Protein AF-A0A3D0XTW4-F1 (afdb_monomer)

Radius of gyration: 14.4 Å; Cα contacts (8 Å, |Δi|>4): 29; chains: 1; bounding box: 30×21×40 Å

pLDDT: mean 93.01, std 8.04, range [53.28, 97.75]

Foldseek 3Di:
DDDDDQDLQDPVSLVVSLVVLVVCPVVVVDDPVVSVVSVVVSVVSVVVVVVVVVVVVVVVD

Sequence (61 aa):
MAKLRLKMTTAKEIRRAMNRVSNMALNGEIEAKQANAIIYAANTCLNSIRTDEQEKRIDEL

Nearest PDB structures (foldseek):
  1wqf-assembly1_A  TM=9.059E-01  e=2.742E+00  Mycobacterium tuberculosis
  4kb2-assembly1_A  TM=9.149E-01  e=2.935E+00  Mycobacterium tuberculosis
  8rmq-assembly1_B  TM=9.931E-01  e=4.732E+00  Influenza A virus (A/Zhejiang/DTID-ZJU01/2013(H7N9))
  8r3l-assembly1_B  TM=8.057E-01  e=5.424E+00  Influenza A virus (A/Zhejiang/DTID-ZJU01/2013(H7N9))
  1yxr-assembly1_A  TM=4.568E-01  e=4.732E+00  Homo sapiens

Solvent-accessible surface area (backbone atoms only — not comparable to full-atom values): 3616 Å² total; per-residue (Å²): 132,86,80,89,79,77,59,62,88,42,73,70,41,34,54,54,38,49,55,50,46,54,50,34,44,76,71,64,75,40,54,69,71,57,45,50,54,53,52,51,53,49,51,52,45,51,50,50,55,50,51,56,57,50,50,53,56,58,77,73,106

Mean predicted aligned error: 3.83 Å

Structure (mmCIF, N/CA/C/O backbone):
data_AF-A0A3D0XTW4-F1
#
_entry.id   AF-A0A3D0XTW4-F1
#
loop_
_atom_site.group_PDB
_atom_site.id
_atom_site.type_symbol
_atom_site.label_atom_id
_atom_site.label_alt_id
_atom_site.label_comp_id
_atom_site.label_asym_id
_atom_site.label_entity_id
_atom_site.label_seq_id
_atom_site.pdbx_PDB_ins_code
_atom_site.Cartn_x
_atom_site.Cartn_y
_atom_site.Cartn_z
_atom_site.occupancy
_atom_site.B_iso_or_equiv
_atom_site.auth_seq_id
_atom_site.auth_comp_id
_atom_site.auth_asym_id
_atom_site.auth_atom_id
_atom_site.pdbx_PDB_model_num
ATOM 1 N N . MET A 1 1 ? -13.070 -16.289 13.320 1.00 53.28 1 MET A N 1
ATOM 2 C CA . MET A 1 1 ? -13.053 -14.995 12.600 1.00 53.28 1 MET A CA 1
ATOM 3 C C . MET A 1 1 ? -12.378 -15.177 11.249 1.00 53.28 1 MET A C 1
ATOM 5 O O . MET A 1 1 ? -11.383 -15.892 11.182 1.00 53.28 1 MET A O 1
ATOM 9 N N . ALA A 1 2 ? -12.911 -14.584 10.180 1.00 66.12 2 ALA A N 1
ATOM 10 C CA . ALA A 1 2 ? -12.262 -14.625 8.870 1.00 66.12 2 ALA A CA 1
ATOM 11 C C . ALA A 1 2 ? -10.958 -13.808 8.916 1.00 66.12 2 ALA A C 1
ATOM 13 O O . ALA A 1 2 ? -10.967 -12.658 9.348 1.00 66.12 2 ALA A O 1
ATOM 14 N N . LYS A 1 3 ? -9.828 -14.396 8.503 1.00 77.44 3 LYS A N 1
ATOM 15 C CA . LYS A 1 3 ? -8.552 -13.668 8.425 1.00 77.44 3 LYS A CA 1
ATOM 16 C C . LYS A 1 3 ? -8.640 -12.622 7.314 1.00 77.44 3 LYS A C 1
ATOM 18 O O . LYS A 1 3 ? -8.951 -12.967 6.172 1.00 77.44 3 LYS A O 1
ATOM 23 N N . LEU A 1 4 ? -8.331 -11.367 7.632 1.00 74.31 4 LEU A N 1
ATOM 24 C CA . LEU A 1 4 ? -8.258 -10.307 6.633 1.00 74.31 4 LEU A CA 1
ATOM 25 C C . LEU A 1 4 ? -7.119 -10.621 5.648 1.00 74.31 4 LEU A C 1
ATOM 27 O O . LEU A 1 4 ? -5.982 -10.854 6.053 1.00 74.31 4 LEU A O 1
ATOM 31 N N . ARG A 1 5 ? -7.428 -10.660 4.350 1.00 85.56 5 ARG A N 1
ATOM 32 C CA . ARG A 1 5 ? -6.449 -10.879 3.276 1.00 85.56 5 ARG A CA 1
ATOM 33 C C . ARG A 1 5 ? -6.513 -9.725 2.280 1.00 85.56 5 ARG A C 1
ATOM 35 O O . ARG A 1 5 ? -7.582 -9.419 1.744 1.00 85.56 5 ARG A O 1
ATOM 42 N N . LEU A 1 6 ? -5.363 -9.106 2.022 1.00 89.69 6 LEU A N 1
ATOM 43 C CA . LEU A 1 6 ? -5.172 -8.111 0.968 1.00 89.69 6 LEU A CA 1
ATOM 44 C C . LEU A 1 6 ? -4.380 -8.756 -0.170 1.00 89.69 6 LEU A C 1
ATOM 46 O O . LEU A 1 6 ? -3.369 -9.410 0.073 1.00 89.69 6 LEU A O 1
ATOM 50 N N . LYS A 1 7 ? -4.852 -8.595 -1.409 1.00 92.50 7 LYS A N 1
ATOM 51 C CA . LYS A 1 7 ? -4.101 -9.005 -2.600 1.00 92.50 7 LYS A CA 1
ATOM 52 C C . LYS A 1 7 ? -3.191 -7.862 -3.031 1.00 92.50 7 LYS A C 1
ATOM 54 O O . LYS A 1 7 ? -3.668 -6.741 -3.192 1.00 92.50 7 LYS A O 1
ATOM 59 N N . MET A 1 8 ? -1.909 -8.160 -3.219 1.00 94.06 8 MET A N 1
ATOM 60 C CA . MET A 1 8 ? -0.876 -7.193 -3.610 1.00 94.06 8 MET A CA 1
ATOM 61 C C . MET A 1 8 ? -0.040 -7.687 -4.804 1.00 94.06 8 MET A C 1
ATOM 63 O O . MET A 1 8 ? 1.111 -7.307 -4.954 1.00 94.06 8 MET A O 1
ATOM 67 N N . THR A 1 9 ? -0.609 -8.556 -5.645 1.00 92.25 9 THR A N 1
ATOM 68 C CA . THR A 1 9 ? 0.113 -9.222 -6.744 1.00 92.25 9 THR A CA 1
ATOM 69 C C . THR A 1 9 ? 0.311 -8.315 -7.958 1.00 92.25 9 THR A C 1
ATOM 71 O O . THR A 1 9 ? 1.299 -8.439 -8.667 1.00 92.25 9 THR A O 1
ATOM 74 N N . THR A 1 10 ? -0.615 -7.387 -8.205 1.00 95.75 10 THR A N 1
ATOM 75 C CA . THR A 1 10 ? -0.527 -6.425 -9.314 1.00 95.75 10 THR A CA 1
ATOM 76 C C . THR A 1 10 ? -0.712 -4.998 -8.819 1.00 95.75 10 THR A C 1
ATOM 78 O O . THR A 1 10 ? -1.413 -4.760 -7.832 1.00 95.75 10 THR A O 1
ATOM 81 N N . ALA A 1 11 ? -0.196 -4.012 -9.557 1.00 95.31 11 ALA A N 1
ATOM 82 C CA . ALA A 1 11 ? -0.392 -2.599 -9.222 1.00 95.31 11 ALA A CA 1
ATOM 83 C C . ALA A 1 11 ? -1.885 -2.220 -9.089 1.00 95.31 11 ALA A C 1
ATOM 85 O O . ALA A 1 11 ? -2.263 -1.412 -8.239 1.00 95.31 11 ALA A O 1
ATOM 86 N N . LYS A 1 12 ? -2.763 -2.835 -9.896 1.00 96.50 12 LYS A N 1
ATOM 87 C CA . LYS A 1 12 ? -4.221 -2.634 -9.823 1.00 96.50 12 LYS A CA 1
ATOM 88 C C . LYS A 1 12 ? -4.812 -3.171 -8.520 1.00 96.50 12 LYS A C 1
ATOM 90 O O . LYS A 1 12 ? -5.661 -2.512 -7.919 1.00 96.50 12 LYS A O 1
ATOM 95 N N . GLU A 1 13 ? -4.392 -4.356 -8.093 1.00 96.69 13 GLU A N 1
ATOM 96 C CA . GLU A 1 13 ? -4.839 -4.942 -6.828 1.00 96.69 13 GLU A CA 1
ATOM 97 C C . GLU A 1 13 ? -4.288 -4.178 -5.626 1.00 96.69 13 GLU A C 1
ATOM 99 O O . GLU A 1 13 ? -5.051 -3.914 -4.699 1.00 96.69 13 GLU A O 1
ATOM 104 N N . ILE A 1 14 ? -3.034 -3.720 -5.686 1.00 96.81 14 ILE A N 1
ATOM 105 C CA . ILE A 1 14 ? -2.431 -2.883 -4.642 1.00 96.81 14 ILE A CA 1
ATOM 106 C C . ILE A 1 14 ? -3.232 -1.590 -4.460 1.00 96.81 14 ILE A C 1
ATOM 108 O O . ILE A 1 14 ? -3.609 -1.267 -3.337 1.00 96.81 14 ILE A O 1
ATOM 112 N N . ARG A 1 15 ? -3.600 -0.890 -5.544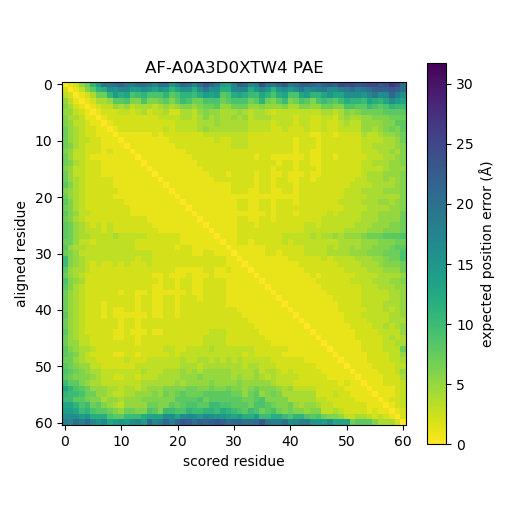 1.00 96.25 15 ARG A N 1
ATOM 113 C CA . ARG A 1 15 ? -4.456 0.312 -5.450 1.00 96.25 15 ARG A CA 1
ATOM 114 C C . ARG A 1 15 ? -5.797 0.025 -4.768 1.00 96.25 15 ARG A C 1
ATOM 116 O O . ARG A 1 15 ? -6.231 0.783 -3.904 1.00 96.25 15 ARG A O 1
ATOM 123 N N . ARG A 1 16 ? -6.445 -1.094 -5.112 1.00 96.75 16 ARG A N 1
ATOM 124 C CA . ARG A 1 16 ? -7.698 -1.521 -4.461 1.00 96.75 16 ARG A CA 1
ATOM 125 C C . ARG A 1 16 ? -7.491 -1.847 -2.980 1.00 96.75 16 ARG A C 1
ATOM 127 O O . ARG A 1 16 ? -8.353 -1.520 -2.168 1.00 96.75 16 ARG A O 1
ATOM 134 N N . ALA A 1 17 ? -6.376 -2.485 -2.630 1.00 96.44 17 ALA A N 1
ATOM 135 C CA . ALA A 1 17 ? -6.020 -2.774 -1.247 1.00 96.44 17 ALA A CA 1
ATOM 136 C C . ALA A 1 17 ? -5.786 -1.486 -0.447 1.00 96.44 17 ALA A C 1
ATOM 138 O O . ALA A 1 17 ? -6.313 -1.378 0.656 1.00 96.44 17 ALA A O 1
ATOM 139 N N . MET A 1 18 ? -5.090 -0.494 -1.011 1.00 97.00 18 MET A N 1
ATOM 140 C CA . MET A 1 18 ? -4.853 0.790 -0.340 1.00 97.00 18 MET A CA 1
ATOM 141 C C . MET A 1 18 ? -6.150 1.551 -0.078 1.00 97.00 18 MET A C 1
ATOM 143 O O . MET A 1 18 ? -6.345 2.004 1.041 1.00 97.00 18 MET A O 1
ATOM 147 N N . ASN A 1 19 ? -7.093 1.576 -1.027 1.00 97.44 19 ASN A N 1
ATOM 148 C CA . ASN A 1 19 ? -8.414 2.169 -0.776 1.00 97.44 19 ASN A CA 1
ATOM 149 C C . ASN A 1 19 ? -9.134 1.511 0.413 1.00 97.44 19 ASN A C 1
ATOM 151 O O . ASN A 1 19 ? -9.750 2.197 1.225 1.00 97.44 19 ASN A O 1
ATOM 155 N N . ARG A 1 20 ? -9.039 0.180 0.547 1.00 96.00 20 ARG A N 1
ATOM 156 C CA . ARG A 1 20 ? -9.611 -0.530 1.702 1.00 96.00 20 ARG A CA 1
ATOM 157 C C . ARG A 1 20 ? -8.903 -0.146 2.998 1.00 96.00 20 ARG A C 1
ATOM 159 O O . ARG A 1 20 ? -9.585 0.147 3.967 1.00 96.00 20 ARG A O 1
ATOM 166 N N . VAL A 1 21 ? -7.570 -0.114 3.006 1.00 96.31 21 VAL A N 1
ATOM 167 C CA . VAL A 1 21 ? -6.768 0.270 4.183 1.00 96.31 21 VAL A CA 1
ATOM 168 C C . VAL A 1 21 ? -7.084 1.699 4.622 1.00 96.31 21 VAL A C 1
ATOM 170 O O . VAL A 1 21 ? -7.281 1.929 5.811 1.00 96.31 21 VAL A O 1
ATOM 173 N N . SER A 1 22 ? -7.199 2.641 3.682 1.00 97.12 22 SER A N 1
ATOM 174 C CA . SER A 1 22 ? -7.596 4.021 3.974 1.00 97.12 22 SER A CA 1
ATOM 175 C C . SER A 1 22 ? -8.979 4.087 4.615 1.00 97.12 22 SER A C 1
ATOM 177 O O . SER A 1 22 ? -9.130 4.737 5.642 1.00 97.12 22 SER A O 1
ATOM 179 N N . ASN A 1 23 ? -9.966 3.368 4.073 1.00 97.44 23 ASN A N 1
ATOM 180 C CA . ASN A 1 23 ? -11.306 3.330 4.663 1.00 97.44 23 ASN A CA 1
ATOM 181 C C . ASN A 1 23 ? -11.300 2.708 6.064 1.00 97.44 23 ASN A C 1
ATOM 183 O O . ASN 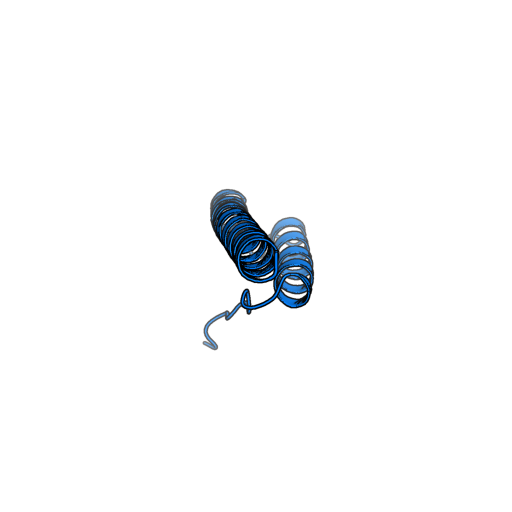A 1 23 ? -11.903 3.262 6.973 1.00 97.44 23 ASN A O 1
ATOM 187 N N . MET A 1 24 ? -10.571 1.606 6.263 1.00 95.81 24 MET A N 1
ATOM 188 C CA . MET A 1 24 ? -10.438 0.974 7.579 1.00 95.81 24 MET A CA 1
ATOM 189 C C . MET A 1 24 ? -9.804 1.924 8.603 1.00 95.81 24 MET A C 1
ATOM 191 O O . MET A 1 24 ? -10.254 1.982 9.742 1.00 95.81 24 MET A O 1
ATOM 195 N N . ALA A 1 25 ? -8.781 2.686 8.204 1.00 96.31 25 ALA A N 1
ATOM 196 C CA . ALA A 1 25 ? -8.145 3.668 9.077 1.00 96.31 25 ALA A CA 1
ATOM 197 C C . ALA A 1 25 ? -9.091 4.835 9.412 1.00 96.31 25 ALA A C 1
ATOM 199 O O . ALA A 1 25 ? -9.193 5.222 10.572 1.00 96.31 25 ALA A O 1
ATOM 200 N N . LEU A 1 26 ? -9.817 5.363 8.418 1.00 97.56 26 LEU A N 1
ATOM 201 C CA . LEU A 1 26 ? -10.796 6.442 8.610 1.00 97.56 26 LEU A CA 1
ATOM 202 C C . LEU A 1 26 ? -11.973 6.016 9.500 1.00 97.56 26 LEU A C 1
ATOM 204 O O . LEU A 1 26 ? -12.468 6.823 10.280 1.00 97.56 26 LEU A O 1
ATOM 208 N N . ASN A 1 27 ? -12.386 4.751 9.411 1.00 97.69 27 ASN A N 1
ATOM 209 C CA . ASN A 1 27 ? -13.462 4.181 10.223 1.00 97.69 27 ASN A CA 1
ATOM 210 C C . ASN A 1 27 ? -12.997 3.693 11.610 1.00 97.69 27 ASN A C 1
ATOM 212 O O . ASN A 1 27 ? -13.815 3.198 12.381 1.00 97.69 27 ASN A O 1
ATOM 216 N N . GLY A 1 28 ? -11.700 3.782 11.929 1.00 96.12 28 GLY A N 1
ATOM 217 C CA . GLY A 1 28 ? -11.144 3.291 1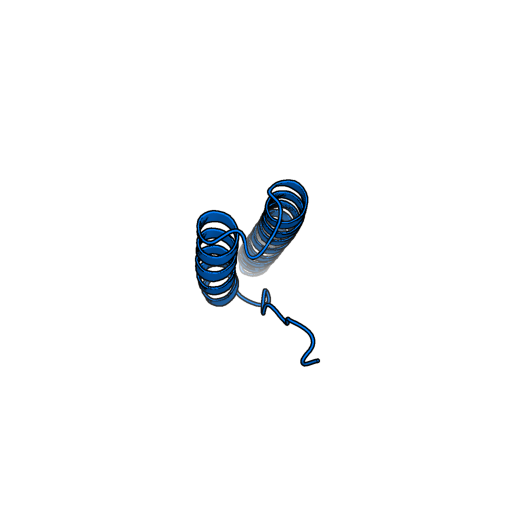3.196 1.00 96.12 28 GLY A CA 1
ATOM 218 C C . GLY A 1 28 ? -11.096 1.762 13.326 1.00 96.12 28 GLY A C 1
ATOM 219 O O . GLY A 1 28 ? -10.932 1.245 14.427 1.00 96.12 28 GLY A O 1
ATOM 220 N N . GLU A 1 29 ? -11.225 1.025 12.220 1.00 95.56 29 GLU A N 1
ATOM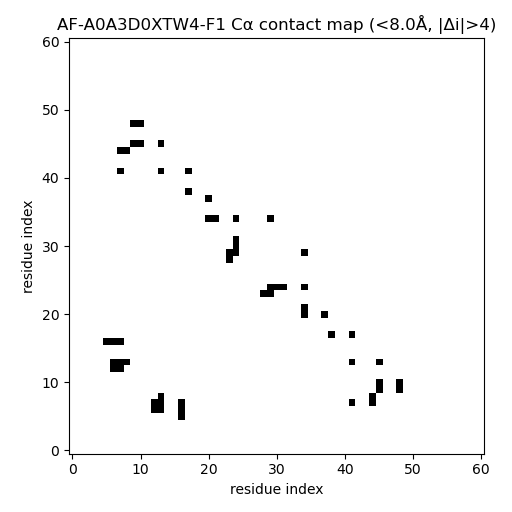 221 C CA . GLU A 1 29 ? -11.145 -0.444 12.188 1.00 95.56 29 GLU A CA 1
ATOM 222 C C . GLU A 1 29 ? -9.704 -0.956 12.354 1.00 95.56 29 GLU A C 1
ATOM 224 O O . GLU A 1 29 ? -9.491 -2.108 12.735 1.00 95.56 29 GLU A O 1
ATOM 229 N N . ILE A 1 30 ? -8.712 -0.113 12.045 1.00 95.25 30 ILE A N 1
ATOM 230 C CA . ILE A 1 30 ? -7.284 -0.374 12.258 1.00 95.25 30 ILE A CA 1
ATOM 231 C C . ILE A 1 30 ? -6.594 0.860 12.831 1.00 95.25 30 ILE A C 1
ATOM 233 O O . ILE A 1 30 ? -6.963 1.997 12.537 1.00 95.25 30 ILE A O 1
ATOM 237 N N . GLU A 1 31 ? -5.532 0.634 13.596 1.00 96.56 31 GLU A N 1
ATOM 238 C CA . GLU A 1 31 ? -4.701 1.719 14.110 1.00 96.56 31 GLU A CA 1
ATOM 239 C C . GLU A 1 31 ? -3.786 2.296 13.021 1.00 96.56 31 GLU A C 1
ATOM 241 O O . GLU A 1 31 ? -3.339 1.592 12.108 1.00 96.56 31 GLU A O 1
ATOM 246 N N . ALA A 1 32 ? -3.393 3.563 13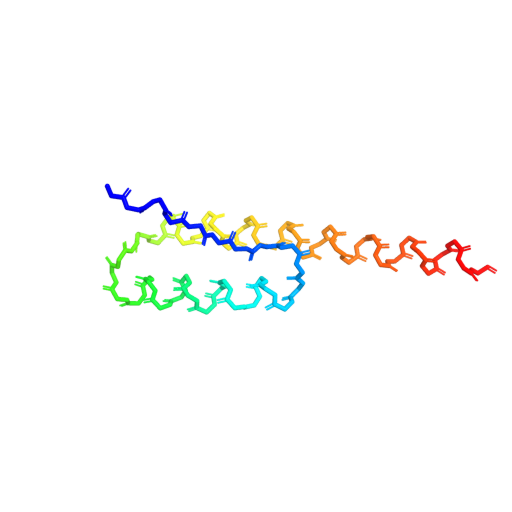.177 1.00 94.88 32 ALA A N 1
ATOM 247 C CA . ALA A 1 32 ? -2.467 4.233 12.262 1.00 94.88 32 ALA A CA 1
ATOM 248 C C . ALA A 1 32 ? -1.157 3.448 12.058 1.00 94.88 32 ALA A C 1
ATOM 250 O O . ALA A 1 32 ? -0.650 3.358 10.942 1.00 94.88 32 ALA A O 1
ATOM 251 N N . LYS A 1 33 ? -0.628 2.807 13.112 1.00 96.69 33 LYS A N 1
ATOM 252 C CA . LYS A 1 33 ? 0.582 1.974 13.020 1.00 96.69 33 LYS A CA 1
ATOM 253 C C . LYS A 1 33 ? 0.385 0.766 12.098 1.00 96.69 33 LYS A C 1
ATOM 255 O O . LYS A 1 33 ? 1.282 0.438 11.324 1.00 96.69 33 LYS A O 1
ATOM 260 N N . GLN A 1 34 ? -0.783 0.125 12.158 1.00 95.62 34 GLN A N 1
ATOM 261 C CA . GLN A 1 34 ? -1.125 -1.004 11.291 1.00 95.62 34 GLN A CA 1
ATOM 262 C C . GLN A 1 34 ? -1.305 -0.540 9.843 1.00 95.62 34 GLN A C 1
ATOM 264 O O . GLN A 1 34 ? -0.740 -1.149 8.936 1.00 95.62 34 GLN A O 1
ATOM 269 N N . ALA A 1 35 ? -2.020 0.569 9.628 1.00 96.56 35 ALA A N 1
ATOM 270 C CA . ALA A 1 35 ? -2.191 1.159 8.302 1.00 96.56 35 ALA A CA 1
ATOM 271 C C . ALA A 1 35 ? -0.837 1.510 7.662 1.00 96.56 35 ALA A C 1
ATOM 273 O O . ALA A 1 35 ? -0.568 1.112 6.529 1.00 96.56 35 ALA A O 1
ATOM 274 N N . ASN A 1 36 ? 0.054 2.164 8.413 1.00 97.00 36 ASN A N 1
ATOM 275 C CA . ASN A 1 36 ? 1.388 2.541 7.944 1.00 97.00 36 ASN A CA 1
ATOM 276 C C . ASN A 1 36 ? 2.245 1.324 7.571 1.00 97.00 36 ASN A C 1
ATOM 278 O O . ASN A 1 36 ? 2.907 1.342 6.535 1.00 97.00 36 ASN A O 1
ATOM 282 N N . ALA A 1 37 ? 2.204 0.249 8.365 1.00 97.44 37 ALA A N 1
ATOM 283 C CA . ALA A 1 37 ? 2.911 -0.991 8.042 1.00 97.44 37 ALA A CA 1
ATOM 284 C C . ALA A 1 37 ? 2.406 -1.617 6.728 1.00 97.44 37 ALA A C 1
ATOM 286 O O . ALA A 1 37 ? 3.201 -2.078 5.907 1.00 97.44 37 ALA A O 1
ATOM 287 N N . ILE A 1 38 ? 1.089 -1.594 6.499 1.00 96.62 38 ILE A N 1
ATOM 288 C CA . ILE A 1 38 ? 0.483 -2.122 5.270 1.00 96.62 38 ILE A CA 1
ATOM 289 C C . ILE A 1 38 ? 0.841 -1.250 4.056 1.00 96.62 38 ILE A C 1
ATOM 291 O O . ILE A 1 38 ? 1.164 -1.787 2.996 1.00 96.62 38 ILE A O 1
ATOM 295 N N . ILE A 1 39 ? 0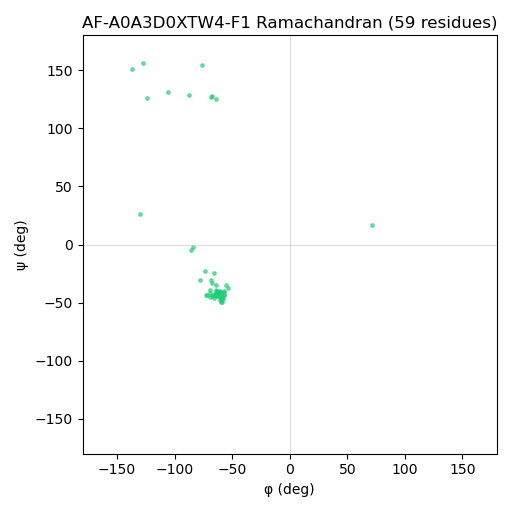.821 0.077 4.204 1.00 96.38 39 ILE A N 1
ATOM 296 C CA . ILE A 1 39 ? 1.227 1.020 3.150 1.00 96.38 39 ILE A CA 1
ATOM 297 C C . ILE A 1 39 ? 2.705 0.826 2.796 1.00 96.38 39 ILE A C 1
ATOM 299 O O . ILE A 1 39 ? 3.058 0.806 1.618 1.00 96.38 39 ILE A O 1
ATOM 303 N N . TYR A 1 40 ? 3.567 0.622 3.794 1.00 97.75 40 TYR A N 1
ATOM 304 C CA . TYR A 1 40 ? 4.981 0.333 3.565 1.00 97.75 40 TYR A CA 1
ATOM 305 C C . TYR A 1 40 ? 5.171 -0.944 2.735 1.00 97.75 40 TYR A C 1
ATOM 307 O O . TYR A 1 40 ? 5.844 -0.908 1.707 1.00 97.75 40 TYR A O 1
ATOM 315 N N . ALA A 1 41 ? 4.506 -2.042 3.111 1.00 96.75 41 ALA A N 1
ATOM 316 C CA . ALA A 1 41 ? 4.552 -3.288 2.347 1.00 96.75 41 ALA A CA 1
ATOM 317 C C . ALA A 1 41 ? 4.052 -3.106 0.900 1.00 96.75 41 ALA A C 1
ATOM 319 O O . ALA A 1 41 ? 4.672 -3.602 -0.039 1.00 96.75 41 ALA A O 1
ATOM 320 N N . ALA A 1 42 ? 2.971 -2.344 0.704 1.00 96.81 42 ALA A N 1
ATOM 321 C CA . ALA A 1 42 ? 2.444 -2.037 -0.623 1.00 96.81 42 ALA A CA 1
ATOM 322 C C . ALA A 1 42 ? 3.435 -1.246 -1.489 1.00 96.81 42 ALA A C 1
ATOM 324 O O . ALA A 1 42 ? 3.586 -1.553 -2.673 1.00 96.81 42 ALA A O 1
ATOM 325 N N . ASN A 1 43 ? 4.138 -0.269 -0.909 1.00 96.75 43 ASN A N 1
ATOM 326 C CA . ASN A 1 43 ? 5.179 0.484 -1.608 1.00 96.75 43 ASN A CA 1
ATOM 327 C C . ASN A 1 43 ? 6.348 -0.422 -2.021 1.00 96.75 43 ASN A C 1
ATOM 329 O O . ASN A 1 43 ? 6.831 -0.314 -3.148 1.00 96.75 43 ASN A O 1
ATOM 333 N N . THR A 1 44 ? 6.760 -1.356 -1.159 1.00 97.19 44 THR A N 1
ATOM 334 C CA . THR A 1 44 ? 7.777 -2.362 -1.501 1.00 97.19 44 THR A CA 1
ATOM 335 C C . THR A 1 44 ? 7.327 -3.243 -2.667 1.00 97.19 44 THR A C 1
ATOM 337 O O . THR A 1 44 ? 8.091 -3.430 -3.612 1.00 97.19 44 THR A O 1
ATOM 340 N N . CYS A 1 45 ? 6.077 -3.721 -2.665 1.00 96.75 45 C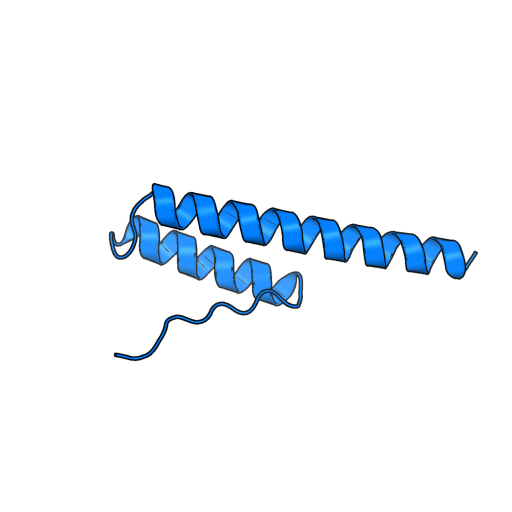YS A N 1
ATOM 341 C CA . CYS A 1 45 ? 5.535 -4.502 -3.781 1.00 96.75 45 CYS A CA 1
ATOM 342 C C . CYS A 1 45 ? 5.496 -3.702 -5.092 1.00 96.75 45 CYS A C 1
ATOM 344 O O . CYS A 1 45 ? 5.889 -4.223 -6.131 1.00 96.75 45 CYS A O 1
ATOM 346 N N . LEU A 1 46 ? 5.056 -2.439 -5.062 1.00 96.19 46 LEU A N 1
ATOM 347 C CA . LEU A 1 46 ? 5.033 -1.580 -6.255 1.00 96.19 46 LEU A CA 1
ATOM 348 C C . LEU A 1 46 ? 6.433 -1.336 -6.821 1.00 96.19 46 LEU A C 1
ATOM 350 O O . LEU A 1 46 ? 6.605 -1.355 -8.038 1.00 96.19 46 LEU A O 1
ATOM 354 N N . ASN A 1 47 ? 7.421 -1.126 -5.951 1.00 96.62 47 ASN A N 1
ATOM 355 C CA . ASN A 1 47 ? 8.808 -0.975 -6.376 1.00 96.62 47 ASN A CA 1
ATOM 356 C C . ASN A 1 47 ? 9.339 -2.255 -7.025 1.00 96.62 47 ASN A C 1
ATOM 358 O O . ASN A 1 47 ? 9.930 -2.157 -8.092 1.00 96.62 47 ASN A O 1
ATOM 362 N N . SER A 1 48 ? 9.065 -3.425 -6.439 1.00 96.06 48 SER A N 1
ATOM 363 C CA . SER A 1 48 ? 9.446 -4.718 -7.025 1.00 96.06 48 SER A CA 1
ATOM 364 C C . SER A 1 48 ? 8.831 -4.906 -8.412 1.00 96.06 48 SER A C 1
ATOM 366 O O . SER A 1 48 ? 9.555 -5.166 -9.360 1.00 96.06 48 SER A O 1
ATOM 368 N N . ILE A 1 49 ? 7.519 -4.675 -8.559 1.00 95.12 49 ILE A N 1
ATOM 369 C CA . ILE A 1 49 ? 6.827 -4.777 -9.856 1.00 95.12 49 ILE A CA 1
ATOM 370 C C . ILE A 1 49 ? 7.476 -3.853 -10.894 1.00 95.12 49 ILE A C 1
ATOM 372 O O . ILE A 1 49 ? 7.682 -4.250 -12.036 1.00 95.12 49 ILE A O 1
ATOM 376 N N . ARG A 1 50 ? 7.803 -2.615 -10.503 1.00 94.00 50 ARG A N 1
ATOM 377 C CA . ARG A 1 50 ? 8.446 -1.654 -11.403 1.00 94.00 50 ARG A CA 1
ATOM 378 C C . ARG A 1 50 ? 9.845 -2.112 -11.818 1.00 94.00 50 ARG A C 1
ATOM 380 O O . ARG A 1 50 ? 10.187 -1.942 -12.982 1.00 94.00 50 ARG A O 1
ATOM 387 N N . THR A 1 51 ? 10.637 -2.647 -10.890 1.00 95.19 51 THR A N 1
ATOM 388 C CA . THR A 1 51 ? 11.962 -3.202 -11.193 1.00 95.19 51 THR A CA 1
ATOM 389 C C . THR A 1 51 ? 11.843 -4.361 -12.180 1.00 95.19 51 THR A C 1
ATOM 391 O O . THR A 1 51 ? 12.490 -4.314 -13.220 1.00 95.19 51 THR A O 1
ATOM 394 N N . ASP A 1 52 ? 10.932 -5.308 -11.944 1.00 93.00 52 ASP A N 1
ATOM 395 C CA . ASP A 1 52 ? 10.703 -6.444 -12.848 1.00 93.00 52 ASP A CA 1
ATOM 396 C C . ASP A 1 52 ? 10.270 -5.983 -14.257 1.00 93.00 52 ASP A C 1
AT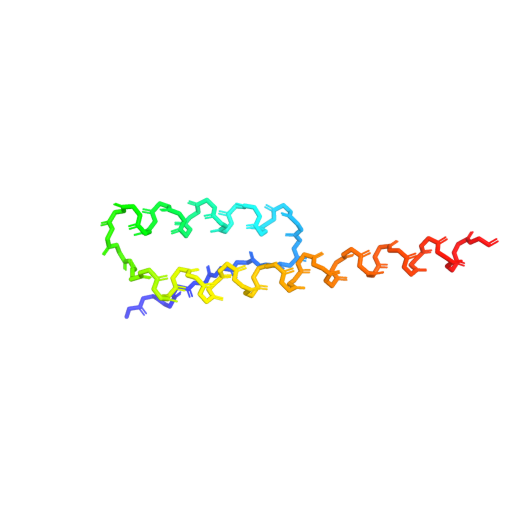OM 398 O O .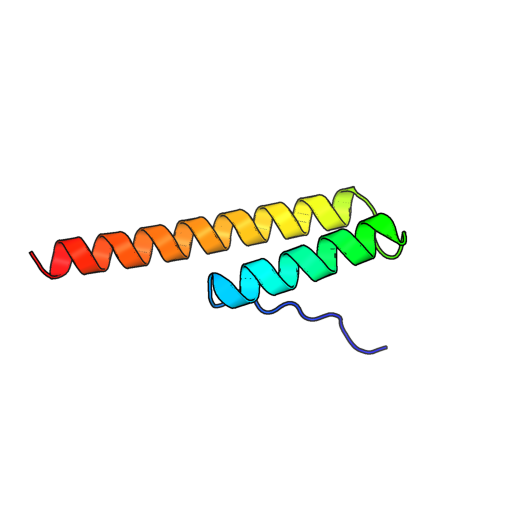 ASP A 1 52 ? 10.676 -6.547 -15.272 1.00 93.00 52 ASP A O 1
ATOM 402 N N . GLU A 1 53 ? 9.421 -4.951 -14.348 1.00 93.06 53 GLU A N 1
ATOM 403 C CA . GLU A 1 53 ? 9.012 -4.357 -15.628 1.00 93.06 53 GLU A CA 1
ATOM 404 C C . GLU A 1 53 ? 10.168 -3.644 -16.346 1.00 93.06 53 GLU A C 1
ATOM 406 O O . GLU A 1 53 ? 10.198 -3.619 -17.577 1.00 93.06 53 GLU A O 1
ATOM 411 N N . GLN A 1 54 ? 11.099 -3.045 -15.602 1.00 91.94 54 GLN A N 1
ATOM 412 C CA . GLN A 1 54 ? 12.287 -2.406 -16.166 1.00 91.94 54 GLN A CA 1
ATOM 413 C C . GLN A 1 54 ? 13.298 -3.438 -16.668 1.00 91.94 54 GLN A C 1
ATOM 415 O O . GLN A 1 54 ? 13.797 -3.269 -17.776 1.00 91.94 54 GLN A O 1
ATOM 420 N N . GLU A 1 55 ? 13.553 -4.503 -15.907 1.00 92.69 55 GLU A N 1
ATOM 421 C CA . GLU A 1 55 ? 14.446 -5.598 -16.309 1.00 92.69 55 GLU A CA 1
ATOM 422 C C . GLU A 1 55 ? 13.974 -6.251 -17.611 1.00 92.69 55 GLU A C 1
ATOM 424 O O . GLU A 1 55 ? 14.745 -6.345 -18.559 1.00 92.69 55 GLU A O 1
ATOM 429 N N . LYS A 1 56 ? 12.675 -6.551 -17.736 1.00 92.81 56 LYS A N 1
ATOM 430 C CA . LYS A 1 56 ? 12.111 -7.097 -18.986 1.00 92.81 56 LYS A CA 1
ATOM 431 C C . LYS A 1 56 ? 12.344 -6.204 -20.199 1.00 92.81 56 LYS A C 1
ATOM 433 O O . LYS A 1 56 ? 12.641 -6.699 -21.275 1.00 92.81 56 LYS A O 1
ATOM 438 N N . ARG A 1 57 ? 12.213 -4.884 -20.034 1.00 91.56 57 ARG A N 1
ATOM 439 C CA . ARG A 1 57 ? 12.469 -3.933 -21.126 1.00 91.56 57 ARG A CA 1
ATOM 440 C C . ARG A 1 57 ? 13.942 -3.885 -21.510 1.00 91.56 57 ARG A C 1
ATOM 442 O O . ARG A 1 57 ? 14.225 -3.572 -22.654 1.00 91.56 57 ARG A O 1
ATOM 449 N N . ILE A 1 58 ? 14.850 -4.126 -20.564 1.00 93.56 58 ILE A N 1
ATOM 450 C CA . ILE A 1 58 ? 16.289 -4.213 -20.838 1.00 93.56 58 ILE A CA 1
ATOM 451 C C . ILE A 1 58 ? 16.596 -5.507 -21.593 1.00 93.56 58 ILE A C 1
ATOM 453 O O . ILE A 1 58 ? 17.333 -5.454 -22.568 1.00 93.56 58 ILE A O 1
ATOM 457 N N . ASP A 1 59 ? 16.002 -6.630 -21.190 1.00 89.31 59 ASP A N 1
ATOM 458 C CA . ASP A 1 59 ? 16.194 -7.928 -21.854 1.00 89.31 59 ASP A CA 1
ATOM 459 C C . ASP A 1 59 ? 15.629 -7.963 -23.290 1.00 89.31 59 ASP A C 1
ATOM 461 O O . ASP A 1 59 ? 16.054 -8.776 -24.108 1.00 89.31 59 ASP A O 1
ATOM 465 N N . GLU A 1 60 ? 14.654 -7.102 -23.595 1.00 89.19 60 GLU A N 1
ATOM 466 C CA . GLU A 1 60 ? 14.033 -6.958 -24.920 1.00 89.19 60 GLU A CA 1
ATOM 467 C C . GLU A 1 60 ? 14.787 -5.997 -25.874 1.00 89.19 60 GLU A C 1
ATOM 469 O O . GLU A 1 60 ? 14.378 -5.871 -27.033 1.00 89.19 60 GLU A O 1
ATOM 474 N N . LEU A 1 61 ? 15.850 -5.317 -25.415 1.00 72.19 61 LEU A N 1
ATOM 475 C CA . LEU A 1 61 ? 16.689 -4.386 -26.198 1.00 72.19 61 LEU A CA 1
ATOM 476 C C . LEU A 1 61 ? 17.933 -5.066 -26.786 1.00 72.19 61 LEU A C 1
ATOM 478 O O . LEU A 1 61 ? 18.294 -4.686 -27.925 1.00 72.19 61 LEU A O 1
#

Secondary structure (DSSP, 8-state):
-PPP----SSHHHHHHHHHHHHHHHHTTSS-HHHHHHHHHHHHHHHHHHHHHHHHHHHHT-